Protein AF-A0A1I3LD00-F1 (afdb_monomer)

Structure (mmCIF, N/CA/C/O backbone):
data_AF-A0A1I3LD00-F1
#
_entry.id   AF-A0A1I3LD00-F1
#
loop_
_atom_site.group_PDB
_atom_site.id
_atom_site.type_symbol
_atom_site.label_atom_id
_atom_site.label_alt_id
_atom_site.label_comp_id
_atom_site.label_asym_id
_atom_site.label_entity_id
_at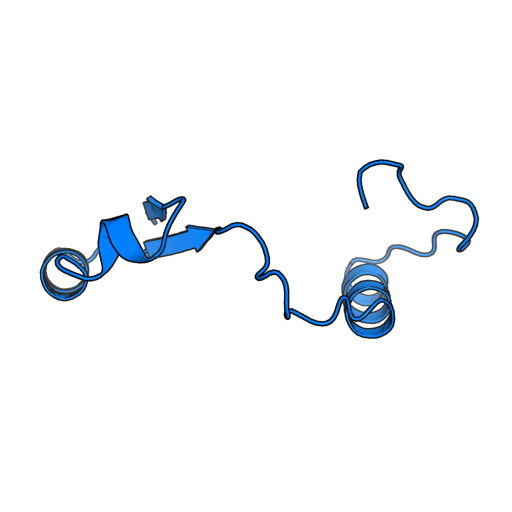om_site.labe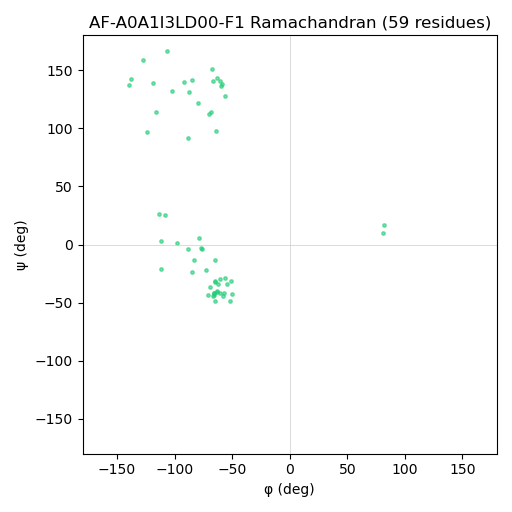l_seq_id
_atom_site.pdbx_PDB_ins_code
_atom_site.Cartn_x
_atom_site.Cartn_y
_atom_site.Cartn_z
_atom_site.occupancy
_atom_site.B_iso_or_equiv
_atom_site.auth_seq_id
_atom_site.auth_comp_id
_atom_site.auth_asym_id
_atom_site.auth_atom_id
_atom_site.pdbx_PDB_model_num
ATOM 1 N N . MET A 1 1 ? 3.051 -1.872 14.148 1.00 73.81 1 MET A N 1
ATOM 2 C CA . MET A 1 1 ? 2.791 -1.792 12.701 1.00 73.81 1 MET A CA 1
ATOM 3 C C . MET A 1 1 ? 3.179 -3.127 12.099 1.00 73.81 1 MET A C 1
ATOM 5 O O . MET A 1 1 ? 4.335 -3.507 12.241 1.00 73.81 1 MET A O 1
ATOM 9 N N . LEU A 1 2 ? 2.215 -3.868 11.561 1.00 83.44 2 LEU A N 1
ATOM 10 C CA . LEU A 1 2 ? 2.429 -5.168 10.922 1.00 83.44 2 LEU A CA 1
ATOM 11 C C . LEU A 1 2 ? 2.654 -4.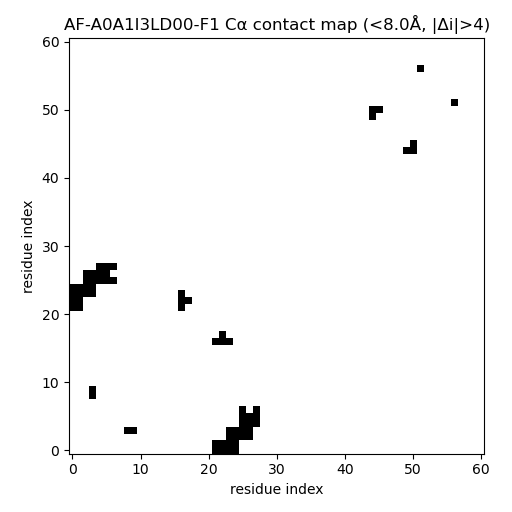968 9.423 1.00 83.44 2 LEU A C 1
ATOM 13 O O . LEU A 1 2 ? 1.997 -4.126 8.817 1.00 83.44 2 LEU A O 1
ATOM 17 N N . LEU A 1 3 ? 3.586 -5.723 8.850 1.00 82.44 3 LEU A N 1
ATOM 18 C CA . LEU A 1 3 ? 3.923 -5.680 7.429 1.00 82.44 3 LEU A CA 1
ATOM 19 C C . LEU A 1 3 ? 3.582 -7.041 6.832 1.00 82.44 3 LEU A C 1
ATOM 21 O O . LEU A 1 3 ? 4.161 -8.051 7.234 1.00 82.44 3 LEU A O 1
ATOM 25 N N . ILE A 1 4 ? 2.599 -7.058 5.938 1.00 84.31 4 ILE A N 1
ATOM 26 C CA . ILE A 1 4 ? 1.980 -8.277 5.411 1.00 84.31 4 ILE A CA 1
ATOM 27 C C . ILE A 1 4 ? 2.203 -8.308 3.902 1.00 84.31 4 ILE A C 1
ATOM 29 O O . ILE A 1 4 ? 2.156 -7.266 3.255 1.00 84.31 4 ILE A O 1
ATOM 33 N N . ARG A 1 5 ? 2.520 -9.483 3.352 1.00 81.69 5 ARG A N 1
ATOM 34 C CA . ARG A 1 5 ? 2.920 -9.605 1.943 1.00 81.69 5 ARG A CA 1
ATOM 35 C C . ARG A 1 5 ? 1.763 -9.717 0.960 1.00 81.69 5 ARG A C 1
ATOM 37 O O . ARG A 1 5 ? 1.962 -9.428 -0.204 1.00 81.69 5 ARG A O 1
ATOM 44 N N . ALA A 1 6 ? 0.600 -10.164 1.403 1.00 79.44 6 ALA A N 1
ATOM 45 C CA . ALA A 1 6 ? -0.556 -10.331 0.540 1.00 79.44 6 ALA A CA 1
ATOM 46 C C . ALA A 1 6 ? -1.797 -9.831 1.269 1.00 79.44 6 ALA A C 1
ATOM 48 O O . ALA A 1 6 ? -1.936 -10.033 2.479 1.00 79.44 6 ALA A O 1
ATOM 49 N N . ASP A 1 7 ? -2.707 -9.189 0.541 1.00 80.44 7 ASP A N 1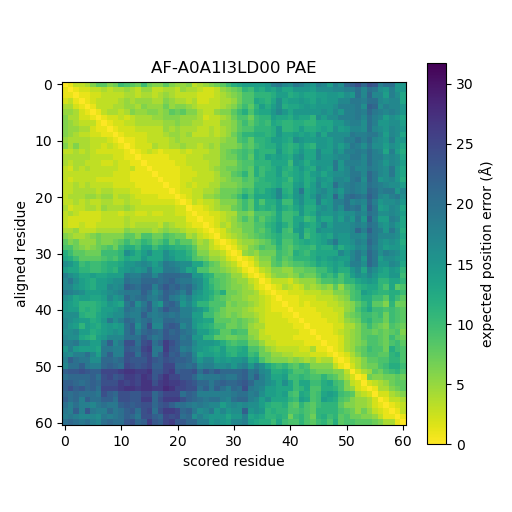
ATOM 50 C CA . ASP A 1 7 ? -3.985 -8.754 1.118 1.00 80.44 7 ASP A CA 1
ATOM 51 C C . ASP A 1 7 ? -4.813 -9.958 1.594 1.00 80.44 7 ASP A C 1
ATOM 53 O O . ASP A 1 7 ? -5.471 -9.905 2.633 1.00 80.44 7 ASP A O 1
ATOM 57 N N . ASP A 1 8 ? -4.701 -11.083 0.883 1.00 83.44 8 ASP A N 1
ATOM 58 C CA . ASP A 1 8 ? -5.401 -12.323 1.217 1.00 83.44 8 ASP A CA 1
ATOM 59 C C . ASP A 1 8 ? -5.025 -12.868 2.609 1.00 83.44 8 ASP A C 1
ATOM 61 O O . ASP A 1 8 ? -5.876 -13.449 3.277 1.00 83.44 8 ASP A O 1
ATOM 65 N N . ASP A 1 9 ? -3.801 -12.623 3.093 1.00 83.25 9 ASP A N 1
ATOM 66 C CA . ASP A 1 9 ? -3.350 -13.093 4.413 1.00 83.25 9 ASP A CA 1
ATOM 67 C C . ASP A 1 9 ? -3.990 -12.313 5.575 1.00 83.25 9 ASP A C 1
ATOM 69 O O . ASP A 1 9 ? -4.003 -12.785 6.714 1.00 83.25 9 ASP A O 1
ATOM 73 N N . VAL A 1 10 ? -4.481 -11.095 5.315 1.00 86.62 10 VAL A N 1
ATOM 74 C CA . VAL A 1 10 ? -5.024 -10.208 6.355 1.00 86.62 10 VAL A CA 1
ATOM 75 C C . VAL A 1 10 ? -6.527 -9.998 6.250 1.00 86.62 10 VAL A C 1
ATOM 77 O O . VAL A 1 10 ? -7.145 -9.637 7.251 1.00 86.62 10 VAL A O 1
ATOM 80 N N . ARG A 1 11 ? -7.126 -10.234 5.078 1.00 85.19 11 ARG A N 1
ATOM 81 C CA . ARG A 1 11 ? -8.515 -9.868 4.762 1.00 85.19 11 ARG A CA 1
ATOM 82 C C . ARG A 1 11 ? -9.529 -10.327 5.813 1.00 85.19 11 ARG A C 1
ATOM 84 O O . ARG A 1 11 ? -10.380 -9.536 6.217 1.00 85.19 11 ARG A O 1
ATOM 91 N N . ASP A 1 12 ? -9.390 -11.553 6.309 1.00 91.31 12 ASP A N 1
ATOM 92 C CA . ASP A 1 12 ? -10.321 -12.133 7.287 1.00 91.31 12 ASP A CA 1
ATOM 93 C C . ASP A 1 12 ? -10.027 -11.715 8.742 1.00 91.31 12 ASP A C 1
ATOM 95 O O . ASP A 1 12 ? -10.878 -11.869 9.616 1.00 91.31 12 ASP A O 1
ATOM 99 N N . HIS A 1 13 ? -8.854 -11.131 9.007 1.00 89.06 13 HIS A N 1
ATOM 100 C CA . HIS A 1 13 ? -8.376 -10.763 10.347 1.00 89.06 13 HIS A CA 1
ATOM 101 C C . HIS A 1 13 ? -8.285 -9.249 10.577 1.00 89.06 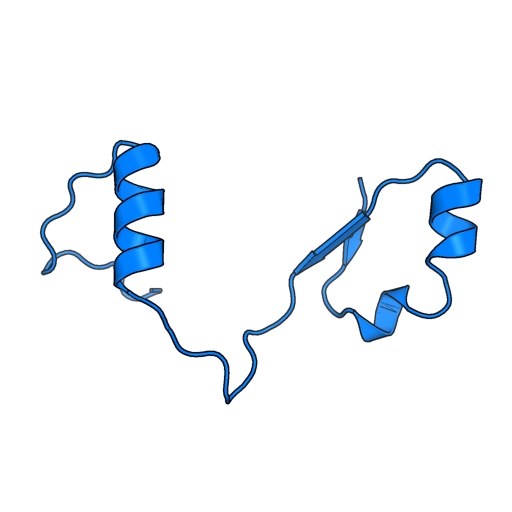13 HIS A C 1
ATOM 103 O O . HIS A 1 13 ? -7.867 -8.812 11.651 1.00 89.06 13 HIS A O 1
ATOM 109 N N . VAL A 1 14 ? -8.689 -8.424 9.602 1.00 88.44 14 VAL A N 1
ATOM 110 C CA . VAL A 1 14 ? -8.604 -6.955 9.689 1.00 88.44 14 VAL A CA 1
ATOM 111 C C . VAL A 1 14 ? -9.253 -6.428 10.970 1.00 88.44 14 VAL A C 1
ATOM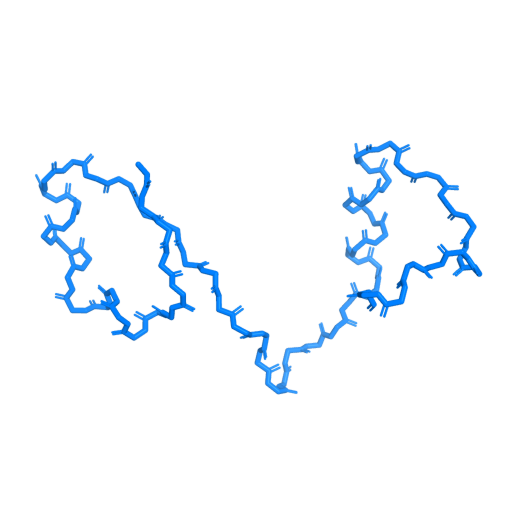 113 O O . VAL A 1 14 ? -8.640 -5.644 11.692 1.00 88.44 14 VAL A O 1
ATOM 116 N N . GLN A 1 15 ? -10.472 -6.877 11.279 1.00 89.25 15 GLN A N 1
ATOM 117 C CA . GLN A 1 15 ? -11.204 -6.385 12.447 1.00 89.25 15 GLN A CA 1
ATOM 118 C C . GLN A 1 15 ? -10.517 -6.782 13.760 1.00 89.25 15 GLN A C 1
ATOM 120 O O . GLN A 1 15 ? -10.378 -5.949 14.649 1.00 89.25 15 GLN A O 1
ATOM 125 N N . GLU A 1 16 ? -10.016 -8.015 13.856 1.00 92.19 16 GLU A N 1
ATOM 126 C CA . GLU A 1 16 ? -9.296 -8.508 15.038 1.00 92.19 16 GLU A CA 1
ATOM 127 C C . GLU A 1 16 ? -8.008 -7.713 15.284 1.00 92.19 16 GLU A C 1
ATOM 129 O O . GLU A 1 16 ? -7.685 -7.371 16.423 1.00 92.19 16 GLU A O 1
ATOM 134 N N . LEU A 1 17 ? -7.287 -7.374 14.212 1.00 88.44 17 LEU A N 1
ATOM 135 C CA . LEU A 1 17 ? -6.072 -6.568 14.285 1.00 88.44 17 LEU A CA 1
ATOM 136 C C . LEU A 1 17 ? -6.360 -5.140 14.751 1.00 88.44 17 LEU A C 1
ATOM 138 O O . LEU A 1 17 ? -5.633 -4.621 15.602 1.00 88.44 17 LEU A O 1
ATOM 142 N N . LEU A 1 18 ? -7.422 -4.523 14.228 1.00 89.81 18 LEU A N 1
ATOM 143 C CA . LEU A 1 18 ? -7.841 -3.180 14.623 1.00 89.81 18 LEU A CA 1
ATOM 144 C C . LEU A 1 18 ? -8.329 -3.142 16.075 1.00 89.81 18 LEU A C 1
ATOM 146 O O . LEU A 1 18 ? -7.914 -2.260 16.827 1.00 89.81 18 LEU A O 1
ATOM 150 N N . ASP A 1 19 ? -9.140 -4.117 16.490 1.00 93.56 19 ASP A N 1
ATOM 151 C CA . ASP A 1 19 ? -9.666 -4.221 17.857 1.00 93.56 19 ASP A CA 1
ATOM 152 C C . ASP A 1 19 ? -8.547 -4.472 18.880 1.00 93.56 19 ASP A C 1
ATOM 154 O O . ASP A 1 19 ? -8.593 -3.970 20.005 1.00 93.56 19 ASP A O 1
ATOM 158 N N . ALA A 1 20 ? -7.493 -5.188 18.479 1.00 91.25 20 ALA A N 1
ATOM 159 C CA . ALA A 1 20 ? -6.277 -5.366 19.270 1.00 91.25 20 ALA A CA 1
ATOM 160 C C . ALA A 1 20 ? -5.346 -4.131 19.266 1.00 91.25 20 ALA A C 1
ATOM 162 O O . ALA A 1 20 ? -4.330 -4.119 19.965 1.00 91.25 20 ALA A O 1
ATOM 163 N N . GLY A 1 21 ? -5.679 -3.082 18.506 1.00 92.50 21 GLY A N 1
ATOM 164 C CA . GLY A 1 21 ? -4.926 -1.828 18.439 1.00 92.50 21 GLY A CA 1
ATOM 165 C C . GLY A 1 21 ? -3.707 -1.866 17.513 1.00 92.50 21 GLY A C 1
ATOM 166 O O . GLY A 1 21 ? -2.834 -0.998 17.607 1.00 92.50 21 GLY A O 1
ATOM 167 N N . TYR A 1 22 ? -3.612 -2.851 16.617 1.00 90.00 22 TYR A N 1
ATOM 168 C CA . TYR A 1 22 ? -2.542 -2.925 15.628 1.00 90.00 22 TYR A CA 1
ATOM 169 C C . TYR A 1 22 ? -2.900 -2.149 14.357 1.00 90.00 22 TYR A C 1
ATOM 171 O O . TYR A 1 22 ? -3.941 -2.353 13.743 1.00 90.00 22 TYR A O 1
ATOM 179 N N . GLY A 1 23 ? -1.975 -1.305 13.897 1.00 85.69 23 GLY A N 1
ATOM 180 C CA . GLY A 1 23 ? -1.950 -0.849 12.504 1.00 85.69 23 GLY A CA 1
ATOM 181 C C . GLY A 1 23 ? -1.214 -1.856 11.618 1.00 85.69 23 GLY A C 1
ATOM 182 O O . GLY A 1 23 ? -0.182 -2.392 12.042 1.00 85.69 23 GLY A O 1
ATOM 183 N N . TYR A 1 24 ? -1.696 -2.081 10.396 1.00 86.19 24 TYR A N 1
ATOM 184 C CA . TYR A 1 24 ? -1.060 -2.951 9.403 1.00 86.19 24 TYR A CA 1
ATOM 185 C C . TYR A 1 24 ? -0.858 -2.228 8.065 1.00 86.19 24 TYR A C 1
ATOM 187 O O . TYR A 1 24 ? -1.486 -1.209 7.781 1.00 86.19 24 TYR A O 1
ATOM 195 N N . SER A 1 25 ? 0.063 -2.734 7.255 1.00 84.69 25 SER A N 1
ATOM 196 C CA . SER A 1 25 ? 0.283 -2.309 5.875 1.00 84.69 25 SER A CA 1
ATOM 197 C C . SER A 1 25 ? 0.562 -3.542 5.030 1.00 84.69 25 SER A C 1
ATOM 199 O O . SER A 1 25 ? 1.299 -4.434 5.458 1.00 84.69 25 SER A O 1
ATOM 201 N N . VAL A 1 26 ? -0.041 -3.585 3.847 1.00 83.12 26 VAL A N 1
ATOM 202 C CA . VAL A 1 26 ? 0.129 -4.675 2.887 1.00 83.12 26 VAL A CA 1
ATOM 203 C C . VAL A 1 26 ? 1.093 -4.215 1.800 1.00 83.12 26 VAL A C 1
ATOM 205 O O . VAL A 1 26 ? 0.965 -3.103 1.290 1.00 83.12 26 VAL A O 1
ATOM 208 N N . VAL A 1 27 ? 2.077 -5.051 1.486 1.00 82.69 27 VAL A N 1
ATOM 209 C CA . VAL A 1 27 ? 3.026 -4.853 0.388 1.00 82.69 27 VAL A CA 1
ATOM 210 C C . VAL A 1 27 ? 2.944 -6.081 -0.498 1.00 82.69 27 VAL A C 1
ATOM 212 O O . VAL A 1 27 ? 3.569 -7.091 -0.183 1.00 82.69 27 VAL A O 1
ATOM 215 N N . ASP A 1 28 ? 2.163 -5.972 -1.566 1.00 77.19 28 ASP A N 1
ATOM 216 C CA . ASP A 1 28 ? 1.902 -7.050 -2.522 1.00 77.19 28 ASP A CA 1
ATOM 217 C C . ASP A 1 28 ? 2.634 -6.805 -3.851 1.00 77.19 28 ASP A C 1
ATOM 219 O O . ASP A 1 28 ? 3.155 -5.711 -4.097 1.00 77.19 28 ASP A O 1
ATOM 223 N N . GLU A 1 29 ? 2.708 -7.832 -4.695 1.00 75.88 29 GLU A N 1
ATOM 224 C CA . GLU A 1 29 ? 3.205 -7.682 -6.060 1.00 75.88 29 GLU A CA 1
ATOM 225 C C . GLU A 1 29 ? 2.243 -6.809 -6.886 1.00 75.88 29 GLU A C 1
ATOM 227 O O . GLU A 1 29 ? 1.021 -6.929 -6.746 1.00 75.88 29 GLU A O 1
ATOM 232 N N . PRO A 1 30 ? 2.772 -5.930 -7.760 1.00 70.75 30 PRO A N 1
ATOM 233 C CA . PRO A 1 30 ? 1.932 -5.113 -8.618 1.00 70.75 30 PRO A CA 1
ATOM 234 C C . PRO A 1 30 ? 1.083 -5.997 -9.529 1.00 70.75 30 PRO A C 1
ATOM 236 O O . PRO A 1 30 ? 1.549 -7.021 -10.045 1.00 70.75 30 PRO A O 1
ATOM 239 N N . TRP A 1 31 ? -0.173 -5.613 -9.737 1.00 68.94 31 TRP A N 1
ATOM 240 C CA . TRP A 1 31 ? -1.074 -6.418 -10.557 1.00 68.94 31 TRP A CA 1
ATOM 241 C C . TRP A 1 31 ? -0.626 -6.422 -12.028 1.00 68.94 31 TRP A C 1
ATOM 243 O O . TRP A 1 31 ? -0.067 -5.434 -12.503 1.00 68.94 31 TRP A O 1
ATOM 253 N N . PRO A 1 32 ? -0.907 -7.491 -12.800 1.00 69.38 32 PRO A N 1
ATOM 254 C CA . PRO A 1 32 ? -0.533 -7.558 -14.218 1.00 69.38 32 PRO A CA 1
ATOM 255 C C . PRO A 1 32 ? -1.080 -6.397 -15.063 1.00 69.38 32 PRO A C 1
ATOM 257 O O . PRO A 1 32 ? -0.465 -6.011 -16.055 1.00 69.38 32 PRO A O 1
ATOM 260 N N . ASP A 1 33 ? -2.223 -5.844 -14.650 1.00 74.88 33 ASP A N 1
ATOM 261 C CA . ASP A 1 33 ? -2.911 -4.726 -15.302 1.00 74.88 33 ASP A CA 1
ATOM 262 C C . ASP A 1 33 ? -2.614 -3.372 -14.635 1.00 74.88 33 ASP A C 1
ATOM 264 O O . ASP A 1 33 ? -3.156 -2.336 -15.036 1.00 74.88 33 ASP A O 1
ATOM 268 N N . GLU A 1 34 ? -1.772 -3.361 -13.600 1.00 70.69 34 GLU A N 1
ATOM 269 C CA . GLU A 1 34 ? -1.349 -2.135 -12.944 1.00 70.69 34 GLU A CA 1
ATOM 270 C C . GLU A 1 34 ? -0.427 -1.368 -13.893 1.00 70.69 34 GLU A C 1
ATOM 272 O O . GLU A 1 34 ? 0.672 -1.801 -14.250 1.00 70.69 34 GLU A O 1
ATOM 277 N N . GLN A 1 35 ? -0.912 -0.223 -14.372 1.00 63.47 35 GLN A N 1
ATOM 278 C CA . GLN A 1 35 ? -0.147 0.593 -15.299 1.00 63.47 35 GLN A CA 1
ATOM 279 C C . GLN A 1 35 ? 1.053 1.184 -14.566 1.00 63.47 35 GLN A C 1
ATOM 281 O O . GLN A 1 35 ? 0.908 2.023 -13.679 1.00 63.47 35 GLN A O 1
ATOM 286 N N . PHE A 1 36 ? 2.248 0.755 -14.966 1.00 66.31 36 PHE A N 1
ATOM 287 C CA . PHE A 1 36 ? 3.495 1.326 -14.483 1.00 66.31 36 PHE A CA 1
ATOM 288 C C . PHE A 1 36 ? 3.605 2.798 -14.910 1.00 66.31 36 PHE A C 1
ATOM 290 O O . PHE A 1 36 ? 3.994 3.110 -16.039 1.00 66.31 36 PHE A O 1
ATOM 297 N N . ASP A 1 37 ? 3.254 3.709 -14.003 1.00 71.88 37 ASP A N 1
ATOM 298 C CA . ASP A 1 37 ? 3.316 5.150 -14.233 1.00 71.88 37 ASP A CA 1
ATOM 299 C C . ASP A 1 37 ? 4.694 5.704 -13.855 1.00 71.88 37 ASP A C 1
ATOM 301 O O . ASP A 1 37 ? 4.971 6.113 -12.725 1.00 71.88 37 ASP A O 1
ATOM 305 N N . VAL A 1 38 ? 5.577 5.743 -14.851 1.00 71.75 38 VAL A N 1
ATOM 306 C CA . VAL A 1 38 ? 6.920 6.322 -14.734 1.00 71.75 38 VAL A CA 1
ATOM 307 C C . VAL A 1 38 ? 6.884 7.767 -14.224 1.00 71.75 38 VAL A C 1
ATOM 309 O O . VAL A 1 38 ? 7.809 8.178 -13.523 1.00 71.75 38 VAL A O 1
ATOM 312 N N . THR A 1 39 ? 5.859 8.548 -14.569 1.00 74.81 39 THR A N 1
ATOM 313 C CA . THR A 1 39 ? 5.742 9.949 -14.155 1.00 74.81 39 THR A CA 1
ATOM 314 C C . THR A 1 39 ? 5.431 10.047 -12.667 1.00 74.81 39 THR A C 1
ATOM 316 O O . THR A 1 39 ? 6.117 10.798 -11.974 1.00 74.81 39 THR A O 1
ATOM 319 N N . ALA A 1 40 ? 4.514 9.226 -12.151 1.00 75.56 40 ALA A N 1
ATOM 320 C CA . ALA A 1 40 ? 4.228 9.157 -10.716 1.00 75.56 40 ALA A CA 1
ATOM 321 C C . ALA A 1 40 ? 5.486 8.814 -9.895 1.00 75.56 40 ALA A C 1
ATOM 323 O O . ALA A 1 40 ? 5.779 9.450 -8.879 1.00 75.56 40 ALA A O 1
ATOM 324 N N . PHE A 1 41 ? 6.298 7.867 -10.378 1.00 75.1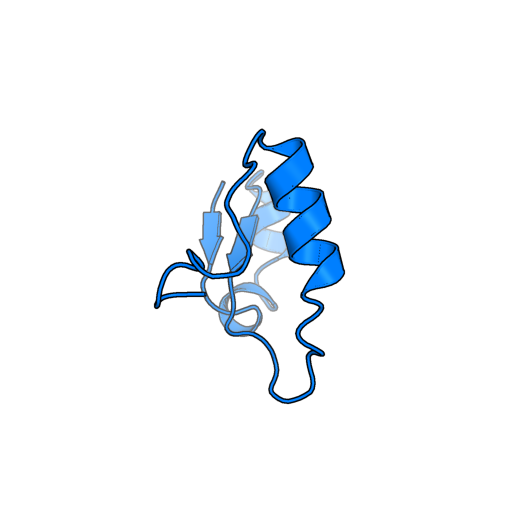9 41 PHE A N 1
ATOM 325 C CA . PHE A 1 41 ? 7.578 7.543 -9.746 1.00 75.19 41 PHE A CA 1
ATOM 326 C C . PHE A 1 41 ? 8.585 8.697 -9.834 1.00 75.19 41 PHE A C 1
ATOM 328 O O . PHE A 1 41 ? 9.267 8.988 -8.853 1.00 75.19 41 PHE A O 1
ATOM 335 N N . GLN A 1 42 ? 8.685 9.383 -10.977 1.00 74.25 42 GLN A N 1
ATOM 336 C CA . GLN A 1 42 ? 9.571 10.545 -11.130 1.00 74.25 42 GLN A CA 1
ATOM 337 C C . GLN A 1 42 ? 9.214 11.681 -10.169 1.00 74.25 42 GLN A C 1
ATOM 339 O O . GLN A 1 42 ? 10.123 12.287 -9.602 1.00 74.25 42 GLN A O 1
ATOM 344 N N . GLU A 1 43 ? 7.926 11.967 -9.982 1.00 77.62 43 GLU A N 1
ATOM 345 C CA . GLU A 1 43 ? 7.454 12.983 -9.038 1.00 77.62 43 GLU A CA 1
ATOM 346 C C . GLU A 1 43 ? 7.792 12.594 -7.598 1.00 77.62 43 GLU A C 1
ATOM 348 O O . GLU A 1 43 ? 8.453 13.364 -6.902 1.00 77.62 43 GLU A O 1
ATOM 353 N N . MET A 1 44 ? 7.485 11.356 -7.195 1.00 78.50 44 MET A N 1
ATOM 354 C CA . MET A 1 44 ? 7.833 10.839 -5.868 1.00 78.50 44 MET A CA 1
ATOM 355 C C . MET A 1 44 ? 9.347 10.899 -5.604 1.00 78.50 44 MET A C 1
ATOM 357 O O . MET A 1 44 ? 9.791 11.330 -4.540 1.00 78.50 44 MET A O 1
ATOM 361 N N . PHE A 1 45 ? 10.170 10.507 -6.579 1.00 75.75 45 PHE A N 1
ATOM 362 C CA . PHE A 1 45 ? 11.625 10.550 -6.442 1.00 75.75 45 PHE A CA 1
ATOM 363 C C . PHE A 1 45 ? 12.170 11.974 -6.406 1.00 75.75 45 PHE A C 1
ATOM 365 O O . PHE A 1 45 ? 13.097 12.252 -5.641 1.00 75.75 45 PHE A O 1
ATOM 372 N N . ARG A 1 46 ? 11.585 12.889 -7.180 1.00 75.00 46 ARG A N 1
ATOM 373 C CA . ARG A 1 46 ? 11.932 14.309 -7.132 1.00 75.00 46 ARG A CA 1
ATOM 374 C C . ARG A 1 46 ? 11.609 14.910 -5.766 1.00 75.00 46 ARG A C 1
ATOM 376 O O . ARG A 1 46 ? 12.440 15.649 -5.238 1.00 75.00 46 ARG A O 1
ATOM 383 N N . ASP A 1 47 ? 10.471 14.549 -5.181 1.00 74.81 47 ASP A N 1
ATOM 384 C CA . ASP A 1 47 ? 10.075 14.964 -3.831 1.00 74.81 47 ASP A CA 1
ATOM 385 C C . ASP A 1 47 ? 11.015 14.397 -2.758 1.00 74.81 47 ASP A C 1
ATOM 387 O O . ASP A 1 47 ? 11.311 15.062 -1.765 1.00 74.81 47 ASP A O 1
ATOM 391 N N . TRP A 1 48 ? 11.578 13.207 -2.986 1.00 79.75 48 TRP A N 1
ATOM 392 C CA . TRP A 1 48 ? 12.633 12.624 -2.147 1.00 79.75 48 TRP A CA 1
ATOM 393 C C . TRP A 1 48 ? 14.032 13.208 -2.419 1.00 79.75 48 TRP A C 1
ATOM 395 O O . TRP A 1 48 ? 15.022 12.752 -1.844 1.00 79.75 48 TRP A O 1
ATOM 405 N N . GLY A 1 49 ? 14.139 14.231 -3.275 1.00 73.00 49 GLY A N 1
ATOM 406 C CA . GLY A 1 49 ? 15.386 14.931 -3.591 1.00 73.00 49 GLY A CA 1
ATOM 407 C C . GLY A 1 49 ? 16.267 14.225 -4.625 1.00 73.00 49 GLY A C 1
ATOM 408 O O . GLY A 1 49 ? 17.413 14.630 -4.843 1.00 73.00 49 GLY A O 1
ATOM 409 N N . TRP A 1 50 ? 15.764 13.181 -5.284 1.00 69.69 50 TRP A N 1
ATOM 410 C CA . TRP A 1 50 ? 16.500 12.480 -6.326 1.00 69.69 50 TRP A CA 1
ATOM 411 C C . TRP A 1 50 ? 16.424 13.252 -7.650 1.00 69.69 50 TRP A C 1
ATOM 413 O O . TRP A 1 50 ? 15.360 13.504 -8.206 1.00 69.69 50 TRP A O 1
ATOM 423 N N . SER A 1 51 ? 17.592 13.620 -8.177 1.00 66.50 51 SER A N 1
ATOM 424 C CA . SER A 1 51 ? 17.772 14.336 -9.449 1.00 66.50 51 SER A CA 1
ATOM 425 C C . SER A 1 51 ? 18.477 13.490 -10.523 1.00 66.50 51 SER A C 1
ATOM 427 O O . SER A 1 51 ? 19.156 14.017 -11.408 1.00 66.50 51 SER A O 1
ATOM 429 N N . GLY A 1 52 ? 18.368 12.159 -10.437 1.00 67.31 52 GLY A N 1
ATOM 430 C CA . GLY A 1 52 ? 19.078 11.230 -11.315 1.00 67.31 52 GLY A CA 1
ATOM 431 C C . GLY A 1 52 ? 18.732 11.429 -12.791 1.00 67.31 52 GLY A C 1
ATOM 432 O O . GLY A 1 52 ? 17.570 11.582 -13.159 1.00 67.31 52 GLY A O 1
ATOM 433 N N . ARG A 1 53 ? 19.749 11.399 -13.662 1.00 64.88 53 ARG A N 1
ATOM 434 C CA . ARG A 1 53 ? 19.544 11.365 -15.119 1.00 64.88 53 ARG A CA 1
ATOM 435 C C . ARG A 1 53 ? 18.731 10.117 -15.476 1.00 64.88 53 ARG A C 1
ATOM 437 O O . ARG A 1 53 ? 19.057 9.041 -14.991 1.00 64.88 53 ARG A O 1
ATOM 444 N N . LEU A 1 54 ? 17.759 10.236 -16.383 1.00 61.69 54 LEU A N 1
ATOM 445 C CA . LEU A 1 54 ? 16.908 9.120 -16.841 1.00 61.69 54 LEU A CA 1
ATOM 446 C C . LEU A 1 54 ? 17.703 7.875 -17.289 1.00 61.69 54 LEU A C 1
ATOM 448 O O . LEU A 1 54 ? 17.257 6.752 -17.092 1.00 61.69 54 LEU A O 1
ATOM 452 N N . GLY A 1 55 ? 18.909 8.065 -17.837 1.00 61.62 55 GLY A N 1
ATOM 453 C CA . GLY A 1 55 ? 19.812 6.975 -18.234 1.00 61.62 55 GLY A CA 1
ATOM 454 C C . GLY A 1 55 ? 20.564 6.281 -17.088 1.00 61.62 55 GLY A C 1
ATOM 455 O O . GLY A 1 55 ? 21.310 5.345 -17.344 1.00 61.62 55 GLY A O 1
ATOM 456 N N . ALA A 1 56 ? 20.402 6.736 -15.843 1.00 60.91 56 ALA A N 1
ATOM 457 C CA . ALA A 1 56 ? 20.987 6.150 -14.635 1.00 60.91 56 ALA A CA 1
ATOM 458 C C . ALA A 1 56 ? 19.922 5.453 -13.766 1.00 60.91 56 ALA A C 1
ATOM 460 O O . ALA A 1 56 ? 20.080 5.351 -12.548 1.00 60.91 56 ALA A O 1
ATOM 461 N N . LYS A 1 57 ? 18.824 5.004 -14.392 1.00 60.81 57 LYS A N 1
ATOM 462 C CA . LYS A 1 57 ? 17.786 4.203 -13.740 1.00 60.81 57 LYS A CA 1
ATOM 463 C C . LYS A 1 57 ? 18.427 2.940 -13.133 1.00 60.81 57 LYS A C 1
ATOM 465 O O . LYS A 1 57 ? 19.152 2.240 -13.845 1.00 60.81 57 LYS A O 1
ATOM 470 N N . PRO A 1 58 ? 18.207 2.640 -11.842 1.00 59.25 58 PRO A N 1
ATOM 471 C CA . PRO A 1 58 ? 18.685 1.402 -11.246 1.00 59.25 58 PRO A CA 1
ATOM 472 C C . PRO A 1 58 ? 18.023 0.196 -11.912 1.00 59.25 58 PRO A C 1
ATOM 474 O O . PRO A 1 58 ? 16.838 0.239 -12.212 1.00 59.25 58 PRO A O 1
ATOM 477 N N . ALA A 1 59 ? 18.764 -0.899 -12.087 1.00 64.00 59 ALA A N 1
ATOM 478 C CA . ALA A 1 59 ? 18.264 -2.102 -12.763 1.00 64.00 59 ALA A CA 1
ATOM 479 C C . ALA A 1 59 ? 17.104 -2.814 -12.036 1.00 64.00 59 ALA A C 1
ATOM 481 O O . ALA A 1 59 ? 16.485 -3.703 -12.608 1.00 64.00 59 ALA A O 1
ATOM 482 N N . TRP A 1 60 ? 16.844 -2.457 -10.776 1.00 63.00 60 TRP A N 1
ATOM 483 C CA . TRP A 1 60 ? 15.745 -2.991 -9.967 1.00 63.00 60 TRP A CA 1
ATOM 484 C C . TRP A 1 60 ? 14.434 -2.202 -10.117 1.00 63.00 60 TRP A C 1
ATOM 486 O O . TRP A 1 60 ? 13.435 -2.593 -9.523 1.00 63.00 60 TRP A O 1
ATOM 496 N N . MET A 1 61 ? 14.447 -1.102 -10.876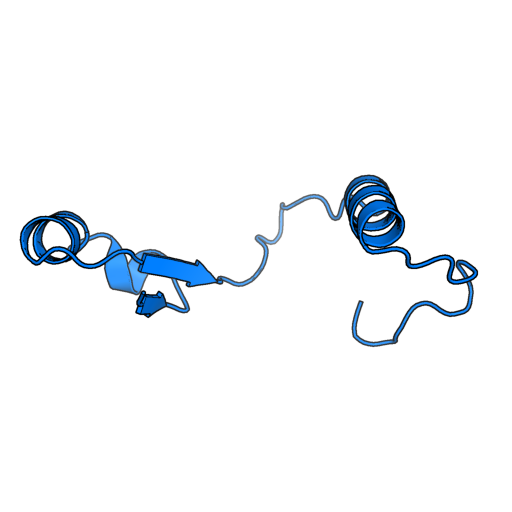 1.00 54.75 61 MET A N 1
ATOM 497 C CA . MET A 1 61 ? 13.275 -0.298 -11.230 1.00 54.75 61 MET A CA 1
ATOM 498 C C . MET A 1 61 ? 12.933 -0.511 -12.697 1.00 54.75 61 MET A C 1
ATOM 500 O O . MET A 1 61 ? 11.740 -0.418 -13.047 1.00 54.75 61 MET A O 1
#

pLDDT: mean 76.92, std 9.86, range [54.75, 93.56]

Nearest PDB structures (foldseek):
  1de2-assembly1_A  TM=3.314E-01  e=3.101E+00  Tequatrovirus T4
  7owj-assembly2_E  TM=3.975E-01  e=6.209E+00  Candidatus Odinarchaeum yellowstonii

Mean predicted aligned error: 10.8 Å

Radius of gyration: 16.52 Å; Cα contacts (8 Å, |Δi|>4): 34; chains: 1; bounding box: 32×28×38 Å

Secondary structure (DSSP, 8-state):
-EEES-GGGTTTTHHHHHHTT--EEE--PPPTT----HHHHHHHHHHTT----GGG--TT-

Sequence (61 aa):
MLLIRADDDVRDHVQELLDAGYGYSVVDEPWPDEQFDVTAFQEMFRDWGWSGRLGAKPAWM

Solvent-accessible surface area (backbone atoms only — not comparable to full-atom values): 4038 Å² total; per-residue (Å²): 116,46,83,37,62,43,64,81,83,40,67,91,46,50,65,60,38,48,76,72,70,48,52,72,48,70,57,58,80,82,53,96,81,57,78,83,54,65,63,64,51,51,52,54,37,44,75,74,70,51,81,74,57,83,93,68,66,59,93,92,114

Foldseek 3Di:
DAEAADCVVCVVPVVVCVVVVHDYDYHYDAD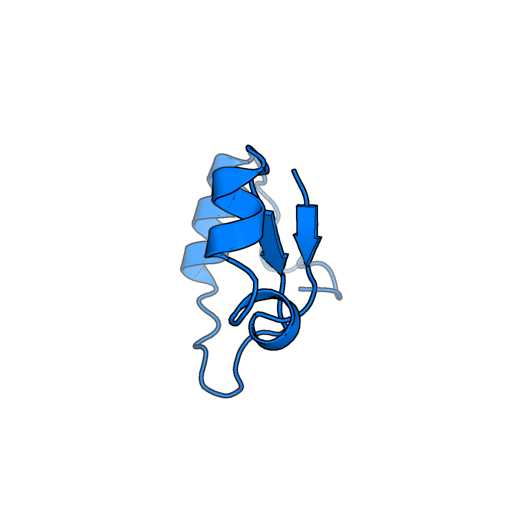PPRDPDPVVVVVVCVVVVDPDDPVPDDPVD